Protein AF-A0A7S2DB81-F1 (afdb_monomer)

Structure (mmCIF, N/CA/C/O backbone):
data_AF-A0A7S2DB81-F1
#
_entry.id   AF-A0A7S2DB81-F1
#
loop_
_atom_site.group_PDB
_atom_site.id
_atom_site.type_symbol
_atom_site.label_atom_id
_atom_site.label_alt_id
_atom_site.label_comp_id
_atom_site.label_asym_id
_atom_site.label_entity_id
_atom_site.label_seq_id
_atom_site.pdbx_PDB_ins_code
_atom_site.Cartn_x
_atom_site.Cartn_y
_atom_site.Cartn_z
_atom_site.occupancy
_atom_site.B_iso_or_equiv
_atom_site.auth_seq_id
_atom_site.auth_comp_id
_atom_site.auth_asym_id
_atom_site.auth_atom_id
_atom_site.pdbx_PDB_model_num
ATOM 1 N N . SER A 1 1 ? -13.511 17.796 -26.532 1.00 45.31 1 SER A N 1
ATOM 2 C CA . SER A 1 1 ? -14.414 17.644 -25.374 1.00 45.31 1 SER A CA 1
ATOM 3 C C . SER A 1 1 ? -13.635 17.995 -24.119 1.00 45.31 1 SER A C 1
ATOM 5 O O . SER A 1 1 ? -12.435 17.740 -24.093 1.00 45.31 1 SER A O 1
ATOM 7 N N . ALA A 1 2 ? -14.292 18.543 -23.093 1.00 35.81 2 ALA A N 1
ATOM 8 C CA . ALA A 1 2 ? -13.668 18.902 -21.810 1.00 35.81 2 ALA A CA 1
ATOM 9 C C . ALA A 1 2 ? -12.899 17.734 -21.140 1.00 35.81 2 ALA A C 1
ATOM 11 O O . ALA A 1 2 ? -11.999 17.949 -20.337 1.00 35.81 2 ALA A O 1
ATOM 12 N N . ALA A 1 3 ? -13.179 16.487 -21.541 1.00 31.62 3 ALA A N 1
ATOM 13 C CA . ALA A 1 3 ? -12.437 15.297 -21.128 1.00 31.62 3 ALA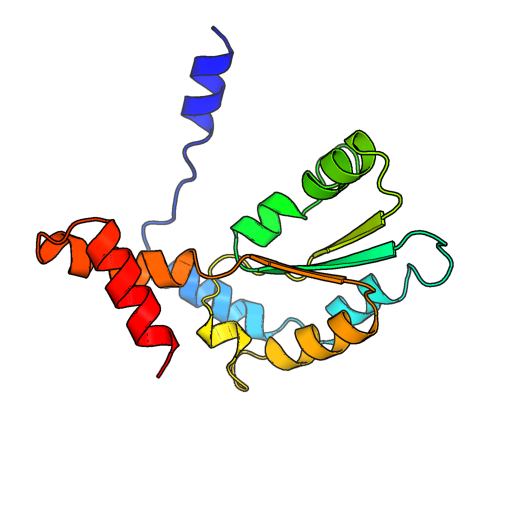 A CA 1
ATOM 14 C C . ALA A 1 3 ? -11.001 15.198 -21.697 1.00 31.62 3 ALA A C 1
ATOM 16 O O . ALA A 1 3 ? -10.164 14.542 -21.088 1.00 31.62 3 ALA A O 1
ATOM 17 N N . LYS A 1 4 ? -10.678 15.843 -22.832 1.00 34.97 4 LYS A N 1
ATOM 18 C CA . LYS A 1 4 ? -9.307 15.844 -23.391 1.00 34.97 4 LYS A CA 1
ATOM 19 C C . LYS A 1 4 ? -8.379 16.863 -22.713 1.00 34.97 4 LYS A C 1
ATOM 21 O O . LYS A 1 4 ? -7.181 16.616 -22.651 1.00 34.97 4 LYS A O 1
ATOM 26 N N . GLU A 1 5 ? -8.910 17.954 -22.158 1.00 34.19 5 GLU A N 1
ATOM 27 C CA . GLU A 1 5 ? -8.111 18.952 -21.421 1.00 34.19 5 GLU A CA 1
ATOM 28 C C . GLU A 1 5 ? -7.803 18.523 -19.978 1.00 34.19 5 GLU A C 1
ATOM 30 O O . GLU A 1 5 ? -6.708 18.784 -19.486 1.00 34.19 5 GLU A O 1
ATOM 35 N N . LEU A 1 6 ? -8.702 17.772 -19.331 1.00 32.97 6 LEU A N 1
ATOM 36 C CA . LEU A 1 6 ? -8.473 17.200 -17.993 1.00 32.97 6 LEU A CA 1
ATOM 37 C C . LEU A 1 6 ? -7.383 16.113 -17.966 1.00 32.97 6 LEU A C 1
ATOM 39 O O . LEU A 1 6 ? -6.713 15.937 -16.953 1.00 32.97 6 LEU A O 1
ATOM 43 N N . ILE A 1 7 ? -7.159 15.413 -19.083 1.00 36.34 7 ILE A N 1
ATOM 44 C CA . ILE A 1 7 ? -6.070 14.428 -19.212 1.00 36.34 7 ILE A CA 1
ATOM 45 C C . ILE A 1 7 ? -4.726 15.129 -19.484 1.00 36.34 7 ILE A C 1
ATOM 47 O O . ILE A 1 7 ? -3.677 14.638 -19.073 1.00 36.34 7 ILE A O 1
ATOM 51 N N . ALA A 1 8 ? -4.736 16.311 -20.112 1.00 32.72 8 ALA A N 1
ATOM 52 C CA . ALA A 1 8 ? -3.523 17.087 -20.374 1.00 32.72 8 ALA A CA 1
ATOM 53 C C . ALA A 1 8 ? -2.993 17.824 -19.126 1.00 32.72 8 ALA A C 1
ATOM 55 O O . ALA A 1 8 ? -1.781 18.001 -18.994 1.00 32.72 8 ALA A O 1
ATOM 56 N N . SER A 1 9 ? -3.869 18.210 -18.190 1.00 33.94 9 SER A N 1
ATOM 57 C CA . SER A 1 9 ? -3.488 18.869 -16.929 1.00 33.94 9 SER A CA 1
ATOM 58 C C . SER A 1 9 ? -3.108 17.896 -15.806 1.00 33.94 9 SER A C 1
ATOM 60 O O . SER A 1 9 ? -2.417 18.291 -14.870 1.00 33.94 9 SER A O 1
ATOM 62 N N . ALA A 1 10 ? -3.458 16.612 -15.935 1.00 31.73 10 ALA A N 1
ATOM 63 C CA . ALA A 1 10 ? -3.025 15.528 -15.052 1.00 31.73 10 ALA A CA 1
ATOM 64 C C . ALA A 1 10 ? -1.703 14.873 -15.500 1.00 31.73 10 ALA A C 1
ATOM 66 O O . ALA A 1 10 ? -1.453 13.701 -15.211 1.00 31.73 10 ALA A O 1
ATOM 67 N N . ARG A 1 11 ? -0.816 15.621 -16.179 1.00 34.66 11 ARG A N 1
ATOM 68 C CA . ARG A 1 11 ? 0.608 15.263 -16.205 1.00 34.66 11 ARG A CA 1
ATOM 69 C C . ARG A 1 11 ? 1.120 15.384 -14.774 1.00 34.66 11 ARG A C 1
ATOM 71 O O . ARG A 1 11 ? 1.569 16.452 -14.361 1.00 34.66 11 ARG A O 1
ATOM 78 N N . LEU A 1 12 ? 1.025 14.285 -14.025 1.00 32.62 12 LEU A N 1
ATOM 79 C CA . LEU A 1 12 ? 1.871 14.017 -12.871 1.00 32.62 12 LEU A CA 1
ATOM 80 C C . LEU A 1 12 ? 3.288 14.400 -13.293 1.00 32.62 12 LEU A C 1
ATOM 82 O O . LEU A 1 12 ? 3.914 13.710 -14.097 1.00 32.62 12 LEU A O 1
ATOM 86 N N . ARG A 1 13 ? 3.765 15.555 -12.819 1.00 34.28 13 ARG A N 1
ATOM 87 C CA . ARG A 1 13 ? 5.184 15.879 -12.867 1.00 34.28 13 ARG A CA 1
ATOM 88 C C . ARG A 1 13 ? 5.826 14.893 -11.911 1.00 34.28 13 ARG A C 1
ATOM 90 O O . ARG A 1 13 ? 5.914 15.171 -10.721 1.00 34.28 13 ARG A O 1
ATOM 97 N N . ILE A 1 14 ? 6.170 13.716 -12.421 1.00 37.94 14 ILE A N 1
ATOM 98 C CA . ILE A 1 14 ? 7.100 12.822 -11.751 1.00 37.94 14 ILE A CA 1
ATOM 99 C C . ILE A 1 14 ? 8.377 13.660 -11.621 1.00 37.94 14 ILE A C 1
ATOM 101 O O . ILE A 1 14 ? 8.910 14.080 -12.652 1.00 37.94 14 ILE A O 1
ATOM 105 N N . PRO A 1 15 ? 8.801 14.033 -10.401 1.00 38.34 15 PRO A N 1
ATOM 106 C CA . PRO A 1 15 ? 10.043 14.759 -10.215 1.00 38.34 15 PRO A CA 1
ATOM 107 C C . PRO A 1 15 ? 11.160 13.943 -10.859 1.00 38.34 15 PRO A C 1
ATOM 109 O O . PRO A 1 15 ? 11.370 12.786 -10.512 1.00 38.34 15 PRO A O 1
ATOM 112 N N . THR A 1 16 ? 11.859 14.535 -11.822 1.00 41.72 16 THR A N 1
ATOM 113 C CA . THR A 1 16 ? 12.976 13.898 -12.538 1.00 41.72 16 THR A CA 1
ATOM 114 C C . THR A 1 16 ? 14.254 13.847 -11.702 1.00 41.72 16 THR A C 1
ATOM 116 O O . THR A 1 16 ? 15.295 13.447 -12.207 1.00 41.72 16 THR A O 1
ATOM 119 N N . ASP A 1 17 ? 14.188 14.294 -10.447 1.00 39.19 17 ASP A N 1
ATOM 120 C CA . ASP A 1 17 ? 15.302 14.328 -9.513 1.00 39.19 17 ASP A CA 1
ATOM 121 C C . ASP A 1 17 ? 15.095 13.272 -8.409 1.00 39.19 17 ASP A C 1
ATOM 123 O O . ASP A 1 17 ? 14.278 13.481 -7.502 1.00 39.19 17 ASP A O 1
ATOM 127 N N . PRO A 1 18 ? 15.828 12.142 -8.451 1.00 41.38 18 PRO A N 1
ATOM 128 C CA . PRO A 1 18 ? 15.807 11.115 -7.408 1.00 41.38 18 PRO A CA 1
ATOM 129 C C . PRO A 1 18 ? 16.130 11.668 -6.009 1.00 41.38 18 PRO A C 1
ATOM 131 O O . PRO A 1 18 ? 15.637 11.159 -5.001 1.00 41.38 18 PRO A O 1
ATOM 134 N N . SER A 1 19 ? 16.890 12.763 -5.933 1.00 34.25 19 SER A N 1
ATOM 135 C CA . SER A 1 19 ? 17.276 13.431 -4.683 1.00 34.25 19 SER A CA 1
ATOM 136 C C . SER A 1 19 ? 16.071 14.033 -3.951 1.00 34.25 19 SER A C 1
ATOM 138 O O . SER A 1 19 ? 16.051 14.091 -2.721 1.00 34.25 19 SER A O 1
ATOM 140 N N . ALA A 1 20 ? 15.024 14.430 -4.683 1.00 38.69 20 ALA A N 1
ATOM 141 C CA . ALA A 1 20 ? 13.781 14.937 -4.102 1.00 38.69 20 ALA A CA 1
ATOM 142 C C . ALA A 1 20 ? 12.977 13.830 -3.393 1.00 38.69 20 ALA A C 1
ATOM 144 O O . ALA A 1 20 ? 12.336 14.092 -2.373 1.00 38.69 20 ALA A O 1
ATOM 145 N N . TYR A 1 21 ? 13.057 12.585 -3.880 1.00 38.47 21 TYR A N 1
ATOM 146 C CA . TYR A 1 21 ? 12.448 11.421 -3.229 1.00 38.47 21 TYR A CA 1
ATOM 147 C C . TYR A 1 21 ? 13.207 11.021 -1.960 1.00 38.47 21 TYR A C 1
ATOM 149 O O . TYR A 1 21 ? 12.581 10.772 -0.930 1.00 38.47 21 TYR A O 1
ATOM 157 N N . ILE A 1 22 ? 14.543 11.047 -2.003 1.00 36.56 22 ILE A N 1
ATOM 158 C CA . ILE A 1 22 ? 15.407 10.731 -0.855 1.00 36.56 22 ILE A CA 1
ATOM 159 C C . ILE A 1 22 ? 15.236 11.768 0.263 1.00 36.56 22 ILE A C 1
ATOM 161 O O . ILE A 1 22 ? 15.063 11.398 1.421 1.00 36.56 22 ILE A O 1
ATOM 165 N N . ASN A 1 23 ? 15.182 13.063 -0.061 1.00 37.03 23 ASN A N 1
ATOM 166 C CA . ASN A 1 23 ? 14.962 14.112 0.940 1.00 37.03 23 ASN A CA 1
ATOM 167 C C . ASN A 1 23 ? 13.548 14.068 1.546 1.00 37.03 23 ASN A C 1
ATOM 169 O O . ASN A 1 23 ? 13.382 14.316 2.742 1.00 37.03 23 ASN A O 1
ATOM 173 N N . ALA A 1 24 ? 12.533 13.683 0.762 1.00 42.59 24 ALA A N 1
ATOM 174 C CA . ALA A 1 24 ? 11.192 13.441 1.286 1.00 42.59 24 ALA A CA 1
ATOM 175 C C . ALA A 1 24 ? 11.144 12.193 2.186 1.00 42.59 24 ALA A C 1
ATOM 177 O O . ALA A 1 24 ? 10.464 12.221 3.205 1.00 42.59 24 ALA A O 1
ATOM 178 N N . ALA A 1 25 ? 11.874 11.124 1.857 1.00 37.12 25 ALA A N 1
ATOM 179 C CA . ALA A 1 25 ? 12.000 9.931 2.697 1.00 37.12 25 ALA A CA 1
ATOM 180 C C . ALA A 1 25 ? 12.769 10.211 4.005 1.00 37.12 25 ALA A C 1
ATOM 182 O O . ALA A 1 25 ? 12.351 9.769 5.073 1.00 37.12 25 ALA A O 1
ATOM 183 N N . LEU A 1 26 ? 13.827 11.027 3.956 1.00 34.72 26 LEU A N 1
ATOM 184 C CA . LEU A 1 26 ? 14.618 11.411 5.131 1.00 34.72 26 LEU A CA 1
ATOM 185 C C . LEU A 1 26 ? 13.842 12.324 6.094 1.00 34.72 26 LEU A C 1
ATOM 187 O O . LEU A 1 26 ? 13.917 12.113 7.305 1.00 34.72 26 LEU A O 1
ATOM 191 N N . GLN A 1 27 ? 13.015 13.254 5.593 1.00 43.38 27 GLN A N 1
ATOM 192 C CA . GLN A 1 27 ? 12.086 14.014 6.447 1.00 43.38 27 GLN A CA 1
ATOM 193 C C . GLN A 1 27 ? 10.971 13.139 7.061 1.00 43.38 27 GLN A C 1
ATOM 195 O O . GLN A 1 27 ? 10.417 13.501 8.100 1.00 43.38 27 GLN A O 1
ATOM 200 N N . ARG A 1 28 ? 10.657 11.974 6.470 1.00 46.66 28 ARG A N 1
ATOM 201 C CA . ARG A 1 28 ? 9.585 11.051 6.905 1.00 46.66 28 ARG A CA 1
ATOM 202 C C . ARG A 1 28 ? 9.990 10.053 7.995 1.00 46.66 28 ARG A C 1
ATOM 204 O O . ARG A 1 28 ? 9.106 9.459 8.600 1.00 46.66 28 ARG A O 1
ATOM 211 N N . SER A 1 29 ? 11.277 9.944 8.332 1.00 40.09 29 SER A N 1
ATOM 212 C CA . SER A 1 29 ? 11.752 9.186 9.510 1.00 40.09 29 SER A CA 1
ATOM 213 C C . SER A 1 29 ? 11.279 9.766 10.861 1.00 40.09 29 SER A C 1
ATOM 215 O O . SER A 1 29 ? 11.540 9.192 11.916 1.00 40.09 29 SER A O 1
ATOM 217 N N . SER A 1 30 ? 10.557 10.894 10.833 1.00 44.53 30 SER A N 1
ATOM 218 C CA . SER A 1 30 ? 10.016 11.610 11.994 1.00 44.53 30 SER A CA 1
ATOM 219 C C . SER A 1 30 ? 8.539 11.320 12.313 1.00 44.53 30 SER A C 1
ATOM 221 O O . SER A 1 30 ? 8.023 11.846 13.299 1.00 44.53 30 SER A O 1
ATOM 223 N N . TRP A 1 31 ? 7.845 10.485 11.529 1.00 48.88 31 TRP A N 1
ATOM 224 C CA . TRP A 1 31 ? 6.441 10.146 11.792 1.00 48.88 31 TRP A CA 1
ATOM 225 C C . TRP A 1 31 ? 6.383 9.155 12.951 1.00 48.88 31 TRP A C 1
ATOM 227 O O . TRP A 1 31 ? 6.642 7.961 12.799 1.00 48.88 31 TRP A O 1
ATOM 237 N N . SER A 1 32 ? 6.102 9.664 14.148 1.00 50.69 32 SER A N 1
ATOM 238 C CA . SER A 1 32 ? 6.021 8.821 15.336 1.00 50.69 32 SER A CA 1
ATOM 239 C C . SER A 1 32 ? 4.855 7.834 15.209 1.00 50.69 32 SER A C 1
ATOM 241 O O . SER A 1 32 ? 3.774 8.180 14.728 1.00 50.69 32 SER A O 1
ATOM 243 N N . SER A 1 33 ? 5.029 6.613 15.720 1.00 52.22 33 SER A N 1
ATOM 244 C CA . SER A 1 33 ? 3.989 5.573 15.795 1.00 52.22 33 SER A CA 1
ATOM 245 C C . SER A 1 33 ? 2.660 6.059 16.405 1.00 52.22 33 SER A C 1
ATOM 247 O O . SER A 1 33 ? 1.626 5.418 16.223 1.00 52.22 33 SER A O 1
ATOM 249 N N . ALA A 1 34 ? 2.677 7.188 17.120 1.00 44.97 34 ALA A N 1
ATOM 250 C CA . ALA A 1 34 ? 1.515 7.816 17.728 1.00 44.97 34 ALA A CA 1
ATOM 251 C C . ALA A 1 34 ? 0.506 8.369 16.702 1.00 44.97 34 ALA A C 1
ATOM 253 O O . ALA A 1 34 ? -0.695 8.209 16.910 1.00 44.97 34 ALA A O 1
ATOM 254 N N . GLU A 1 35 ? 0.941 8.949 15.577 1.00 53.62 35 GLU A N 1
ATOM 255 C CA . GLU A 1 35 ? 0.011 9.516 14.579 1.00 53.62 35 GLU A CA 1
ATOM 256 C C . GLU A 1 35 ? -0.814 8.424 13.878 1.00 53.62 35 GLU A C 1
ATOM 258 O O . GLU A 1 35 ? -2.011 8.587 13.631 1.00 53.62 35 GLU A O 1
ATOM 263 N N . ILE A 1 36 ? -0.205 7.258 13.649 1.00 51.66 36 ILE A N 1
ATOM 264 C CA . ILE A 1 36 ? -0.862 6.086 13.052 1.00 51.66 36 ILE A CA 1
ATOM 265 C C . ILE A 1 36 ? -1.903 5.486 14.022 1.00 51.66 36 ILE A C 1
ATOM 267 O O . ILE A 1 36 ? -2.988 5.071 13.607 1.00 51.66 36 ILE A O 1
ATOM 271 N N . LEU A 1 37 ? -1.609 5.482 15.327 1.00 51.31 37 LEU A N 1
ATOM 272 C CA . LEU A 1 37 ? -2.476 4.938 16.383 1.00 51.31 37 LEU A CA 1
ATOM 273 C C . LEU A 1 37 ? -3.714 5.804 16.676 1.00 51.31 37 LEU A C 1
ATOM 275 O O . LEU A 1 37 ? -4.796 5.259 16.922 1.00 51.31 37 LEU A O 1
ATOM 279 N N . VAL A 1 38 ? -3.586 7.134 16.622 1.00 51.91 38 VAL A N 1
ATOM 280 C CA . VAL A 1 38 ? -4.700 8.072 16.874 1.00 51.91 38 VAL A CA 1
ATOM 281 C C . VAL A 1 38 ? -5.790 7.948 15.805 1.00 51.91 38 VAL A C 1
ATOM 283 O O . VAL A 1 38 ? -6.983 7.986 16.117 1.00 51.91 38 VAL A O 1
ATOM 286 N N . ASN A 1 39 ? -5.407 7.704 14.549 1.00 51.00 39 ASN A N 1
ATOM 287 C CA . ASN A 1 39 ? -6.376 7.536 13.467 1.00 51.00 39 ASN A CA 1
ATOM 288 C C . ASN A 1 39 ? -7.106 6.176 13.535 1.00 51.00 39 ASN A C 1
ATOM 290 O O . ASN A 1 39 ? -8.280 6.068 13.182 1.00 51.00 39 ASN A O 1
ATOM 294 N N . ALA A 1 40 ? -6.442 5.135 14.049 1.00 49.16 40 ALA A N 1
ATOM 295 C CA . ALA A 1 40 ? -6.999 3.784 14.133 1.00 49.16 40 ALA A CA 1
ATOM 296 C C . ALA A 1 40 ? -7.951 3.563 15.331 1.00 49.16 40 ALA A C 1
ATOM 298 O O . ALA A 1 40 ? -8.875 2.749 15.258 1.00 49.16 40 ALA A O 1
ATOM 299 N N . THR A 1 41 ? -7.763 4.295 16.434 1.00 49.16 41 THR A N 1
ATOM 300 C CA . THR A 1 41 ? -8.550 4.130 17.676 1.00 49.16 41 THR A CA 1
ATOM 301 C C . THR A 1 41 ? -9.918 4.821 17.654 1.00 49.16 41 THR A C 1
ATOM 303 O O . THR A 1 41 ? -10.833 4.380 18.346 1.00 49.16 41 THR A O 1
ATOM 306 N N . SER A 1 42 ? -10.136 5.821 16.797 1.00 49.72 42 SER A N 1
ATOM 307 C CA . SER A 1 42 ? -11.403 6.576 16.742 1.00 49.72 42 SER A CA 1
ATOM 308 C C . SER A 1 42 ? -12.595 5.822 16.109 1.00 49.72 42 SER A C 1
ATOM 310 O O . SER A 1 42 ? -13.681 6.384 15.990 1.00 49.72 42 SER A O 1
ATOM 312 N N . GLN A 1 43 ? -12.451 4.547 15.714 1.00 50.41 43 GLN A N 1
ATOM 313 C CA . GLN A 1 43 ? -13.509 3.771 15.034 1.00 50.41 43 GLN A CA 1
ATOM 314 C C . GLN A 1 43 ? -14.042 2.550 15.815 1.00 50.41 43 GLN A C 1
ATOM 316 O O . GLN A 1 43 ? -14.573 1.612 15.219 1.00 50.41 43 GLN A O 1
ATOM 321 N N . VAL A 1 44 ? -13.896 2.479 17.139 1.00 50.03 44 VAL A N 1
ATOM 322 C CA . VAL A 1 44 ? -14.197 1.245 17.909 1.00 50.03 44 VAL A CA 1
ATOM 323 C C . VAL A 1 44 ? -15.704 0.919 18.069 1.00 50.03 44 VAL A C 1
ATOM 325 O O . VAL A 1 44 ? -16.025 -0.216 18.387 1.00 50.03 44 VAL A O 1
ATOM 328 N N . ASN A 1 45 ? -16.642 1.811 17.719 1.00 50.50 45 ASN A N 1
ATOM 329 C CA . ASN A 1 45 ? -18.097 1.584 17.900 1.00 50.50 45 ASN A CA 1
ATOM 330 C C . ASN A 1 45 ? -18.922 1.385 16.610 1.00 50.50 45 ASN A C 1
ATOM 332 O O . ASN A 1 45 ? -20.129 1.618 16.583 1.00 50.50 45 ASN A O 1
ATOM 336 N N . SER A 1 46 ? -18.293 0.958 15.518 1.00 58.72 46 SER A N 1
ATOM 337 C CA . SER A 1 46 ? -18.973 0.719 14.240 1.00 58.72 46 SER A CA 1
ATOM 338 C C . SER A 1 46 ? -19.206 -0.779 14.011 1.00 58.72 46 SER A C 1
ATOM 340 O O . SER A 1 46 ? -18.258 -1.553 14.065 1.00 58.72 46 SER A O 1
ATOM 342 N N . THR A 1 47 ? -20.435 -1.189 13.667 1.00 71.88 47 THR A N 1
ATOM 343 C CA . THR A 1 47 ? -20.743 -2.556 13.183 1.00 71.88 47 THR A CA 1
ATOM 344 C C . THR A 1 47 ? -20.147 -2.856 11.803 1.00 71.88 47 THR A C 1
ATOM 346 O O . THR A 1 47 ? -20.202 -3.992 11.333 1.00 71.88 47 THR A O 1
ATOM 349 N N . LYS A 1 48 ? -19.594 -1.843 11.126 1.00 82.44 48 LYS A N 1
ATOM 350 C CA . LYS A 1 48 ? -18.959 -1.994 9.816 1.00 82.44 48 LYS A CA 1
ATOM 351 C C . LYS A 1 48 ? -17.613 -2.690 9.948 1.00 82.44 48 LYS A C 1
ATOM 353 O O . LYS A 1 48 ? -16.835 -2.373 10.847 1.00 82.44 48 LYS A O 1
ATOM 358 N N . LYS A 1 49 ? -17.331 -3.568 8.988 1.00 91.38 49 LYS A N 1
ATOM 359 C CA . LYS A 1 49 ? -16.027 -4.215 8.840 1.00 91.38 49 LYS A CA 1
ATOM 360 C C . LYS A 1 49 ? -14.942 -3.189 8.532 1.00 91.38 49 LYS A C 1
ATOM 362 O O . LYS A 1 49 ? -15.173 -2.271 7.750 1.00 91.38 49 LYS A O 1
ATOM 367 N N . LYS A 1 50 ? -13.766 -3.352 9.125 1.00 89.31 50 LYS A N 1
ATOM 368 C CA . LYS A 1 50 ? -12.619 -2.459 8.938 1.00 89.31 50 LYS A CA 1
ATOM 369 C C . LYS A 1 50 ? -11.613 -3.088 7.992 1.00 89.31 50 LYS A C 1
ATOM 371 O O . LYS A 1 50 ? -11.169 -4.211 8.217 1.00 89.31 50 LYS A O 1
ATOM 376 N N . ILE A 1 51 ? -11.229 -2.352 6.960 1.00 92.19 51 ILE A N 1
ATOM 377 C CA . ILE A 1 51 ? -10.217 -2.776 5.997 1.00 92.19 51 ILE A CA 1
ATOM 378 C C . ILE A 1 51 ? -8.995 -1.877 6.156 1.00 92.19 51 ILE A C 1
ATOM 380 O O . ILE A 1 51 ? -9.084 -0.665 5.978 1.00 92.19 51 ILE A O 1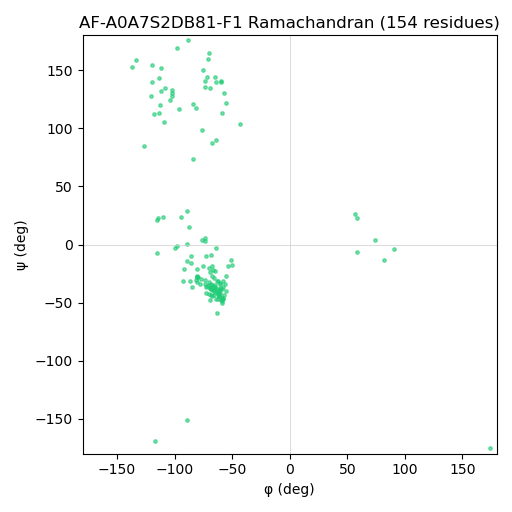
ATOM 384 N N . LEU A 1 52 ? -7.848 -2.463 6.475 1.00 92.00 52 LEU A N 1
ATOM 385 C CA . LEU A 1 52 ? -6.570 -1.768 6.421 1.00 92.00 52 LEU A CA 1
ATOM 386 C C . LEU A 1 52 ? -6.028 -1.828 4.994 1.00 92.00 52 LEU A C 1
ATOM 388 O O . LEU A 1 52 ? -5.788 -2.912 4.476 1.00 92.00 52 LEU A O 1
ATOM 392 N N . VAL A 1 53 ? -5.794 -0.677 4.378 1.00 92.50 53 VAL A N 1
ATOM 393 C CA . VAL A 1 53 ? -5.100 -0.565 3.097 1.00 92.50 53 VAL A CA 1
ATOM 394 C C . VAL A 1 53 ? -3.632 -0.259 3.363 1.00 92.50 53 VAL A C 1
ATOM 396 O O . VAL A 1 53 ? -3.288 0.781 3.926 1.00 92.50 53 VAL A O 1
ATOM 399 N N . VAL A 1 54 ? -2.772 -1.184 2.954 1.00 92.81 54 VAL A N 1
ATOM 400 C CA . VAL A 1 54 ? -1.312 -1.094 3.033 1.00 92.81 54 VAL A CA 1
ATOM 401 C C . VAL A 1 54 ? -0.802 -0.896 1.620 1.00 92.81 54 VAL A C 1
ATOM 403 O O . VAL A 1 54 ? -1.267 -1.590 0.717 1.00 92.81 54 VAL A O 1
ATOM 406 N N . GLY A 1 55 ? 0.124 0.028 1.388 1.00 93.44 55 GLY A N 1
ATOM 407 C CA . GLY A 1 55 ? 0.617 0.164 0.029 1.00 93.44 55 GLY A CA 1
ATOM 408 C C . GLY A 1 55 ? 1.566 1.305 -0.259 1.00 93.44 55 GLY A C 1
ATOM 409 O O . GLY A 1 55 ? 1.953 2.062 0.625 1.00 93.44 55 GLY A O 1
ATOM 410 N N . ASP A 1 56 ? 1.889 1.436 -1.537 1.00 91.62 56 ASP A N 1
ATOM 411 C CA . ASP A 1 56 ? 2.663 2.540 -2.084 1.00 91.62 56 ASP A CA 1
ATOM 412 C C . ASP A 1 56 ? 1.757 3.716 -2.519 1.00 91.62 56 ASP A C 1
ATOM 414 O O . ASP A 1 56 ? 0.674 3.943 -1.969 1.00 91.62 56 ASP A O 1
ATOM 418 N N . SER A 1 57 ? 2.176 4.492 -3.523 1.00 88.75 57 SER A N 1
ATOM 419 C CA . SER A 1 57 ? 1.393 5.605 -4.069 1.00 88.75 57 SER A CA 1
ATOM 420 C C . SER A 1 57 ? 0.018 5.169 -4.592 1.00 88.75 57 SER A C 1
ATOM 422 O O . SER A 1 57 ? -0.943 5.932 -4.472 1.00 88.75 57 SER A O 1
ATOM 424 N N . TRP A 1 58 ? -0.127 3.943 -5.101 1.00 87.31 58 TRP A N 1
ATOM 425 C CA . TRP A 1 58 ? -1.415 3.401 -5.535 1.00 87.31 58 TRP A CA 1
ATOM 426 C C . TRP A 1 58 ? -2.344 3.110 -4.359 1.00 87.31 58 TRP A C 1
ATOM 428 O O . TRP A 1 58 ? -3.556 3.330 -4.462 1.00 87.31 58 TRP A O 1
ATOM 438 N N . GLY A 1 59 ? -1.792 2.684 -3.221 1.00 87.44 59 GLY A N 1
ATOM 439 C CA . GLY A 1 59 ? -2.537 2.552 -1.971 1.00 87.44 59 GLY A CA 1
ATOM 440 C C . GLY A 1 59 ? -3.075 3.898 -1.487 1.00 87.44 59 GLY A C 1
ATOM 441 O O . GLY A 1 59 ? -4.243 3.999 -1.100 1.00 87.44 59 GLY A O 1
ATOM 442 N N . THR A 1 60 ? -2.269 4.959 -1.600 1.00 82.44 60 THR A N 1
ATOM 443 C CA . THR A 1 60 ? -2.709 6.322 -1.281 1.00 82.44 60 THR A CA 1
ATOM 444 C C . THR A 1 60 ? -3.845 6.755 -2.203 1.00 82.44 60 THR A C 1
ATOM 446 O O . THR A 1 60 ? -4.867 7.213 -1.716 1.00 82.44 60 THR A O 1
ATOM 449 N N . VAL A 1 61 ? -3.744 6.552 -3.519 1.00 81.56 61 VAL A N 1
ATOM 450 C CA . VAL A 1 61 ? -4.819 6.930 -4.461 1.00 81.56 61 VAL A CA 1
ATOM 451 C C . VAL A 1 61 ? -6.105 6.129 -4.229 1.00 81.56 61 VAL A C 1
ATOM 453 O O . VAL A 1 61 ? -7.208 6.667 -4.325 1.00 81.56 61 VAL A O 1
ATOM 456 N N . THR A 1 62 ? -5.973 4.842 -3.912 1.00 82.00 62 THR A N 1
ATOM 457 C CA . THR A 1 62 ? -7.115 3.938 -3.730 1.00 82.00 62 THR A CA 1
ATOM 458 C C . THR A 1 62 ? -7.896 4.270 -2.459 1.00 82.00 62 THR A C 1
ATOM 460 O O . THR A 1 62 ? -9.131 4.289 -2.478 1.00 82.00 62 THR A O 1
ATOM 463 N N . ALA A 1 63 ? -7.184 4.560 -1.368 1.00 80.25 63 ALA A N 1
ATOM 464 C CA . ALA A 1 63 ? -7.759 4.649 -0.030 1.00 80.25 63 ALA A CA 1
ATOM 465 C C . ALA A 1 63 ? -7.715 6.047 0.609 1.00 80.25 63 ALA A C 1
ATOM 467 O O . ALA A 1 63 ? -8.339 6.240 1.651 1.00 80.25 63 ALA A O 1
ATOM 468 N N . ALA A 1 64 ? -7.057 7.041 0.005 1.00 69.00 64 ALA A N 1
ATOM 469 C CA . ALA A 1 64 ? -7.203 8.427 0.444 1.00 69.00 64 ALA A CA 1
ATOM 470 C C . ALA A 1 64 ? -8.610 8.939 0.103 1.00 69.00 64 ALA A C 1
ATOM 472 O O . ALA A 1 64 ? -9.141 8.719 -0.992 1.00 69.00 64 ALA A O 1
ATOM 473 N N . GLY A 1 65 ? -9.232 9.613 1.070 1.00 56.38 65 GLY A N 1
ATOM 474 C CA . GLY A 1 65 ? -10.526 10.263 0.892 1.00 56.38 65 GLY A CA 1
ATOM 475 C C . GLY A 1 65 ? -10.478 11.321 -0.212 1.00 56.38 65 GLY A C 1
ATOM 476 O O . GLY A 1 65 ? -9.507 12.066 -0.322 1.00 56.38 65 GLY A O 1
ATOM 477 N N . SER A 1 66 ? -11.531 11.415 -1.029 1.00 46.75 66 SER A N 1
ATOM 478 C CA . SER A 1 66 ? -11.744 12.593 -1.884 1.00 46.75 66 SER A CA 1
ATOM 479 C C . SER A 1 66 ? -12.537 13.674 -1.142 1.00 46.75 66 SER A C 1
ATOM 481 O O . SER A 1 66 ? -13.041 13.437 -0.047 1.00 46.75 66 SER A O 1
ATOM 483 N N . ALA A 1 67 ? -12.742 14.837 -1.776 1.00 42.81 67 ALA A N 1
ATOM 484 C CA . ALA A 1 67 ? -13.540 15.964 -1.261 1.00 42.81 67 ALA A CA 1
ATOM 485 C C . ALA A 1 67 ? -14.966 15.603 -0.768 1.00 42.81 67 ALA A C 1
ATOM 487 O O . ALA A 1 67 ? -15.611 16.389 -0.087 1.00 42.81 67 ALA A O 1
ATOM 488 N N . THR A 1 68 ? -15.455 14.402 -1.084 1.00 47.47 68 THR A N 1
ATOM 489 C CA . THR A 1 68 ? -16.738 13.823 -0.656 1.00 47.47 68 THR A CA 1
ATOM 490 C C . THR A 1 68 ? -16.628 12.937 0.595 1.00 47.47 68 THR A C 1
ATOM 492 O O . THR A 1 68 ? -17.425 12.013 0.729 1.00 47.47 68 THR A O 1
ATOM 495 N N . SER A 1 69 ? -15.598 13.136 1.427 1.00 63.47 69 SER A N 1
ATOM 496 C CA . SER A 1 69 ? -15.282 12.416 2.682 1.00 63.47 69 SER A CA 1
ATOM 497 C C . SER A 1 69 ? -15.077 10.892 2.619 1.00 63.47 69 SER A C 1
ATOM 499 O O . SER A 1 69 ? -14.651 10.310 3.610 1.00 63.47 69 SER A O 1
ATOM 501 N N . LEU A 1 70 ? -15.313 10.249 1.470 1.00 68.94 70 LEU A N 1
ATOM 502 C CA . LEU A 1 70 ? -15.080 8.818 1.229 1.00 68.94 70 LEU A CA 1
ATOM 503 C C . LEU A 1 70 ? -13.958 8.598 0.212 1.00 68.94 70 LEU A C 1
ATOM 505 O O . LEU A 1 70 ? -13.866 9.330 -0.782 1.00 68.94 70 LEU A O 1
ATOM 509 N N . SER A 1 71 ? -13.151 7.557 0.412 1.00 81.88 71 SER A N 1
ATOM 510 C CA . SER A 1 71 ? -12.129 7.139 -0.558 1.00 81.88 71 SER A CA 1
ATOM 511 C C . SER A 1 71 ? -12.741 6.526 -1.825 1.00 81.88 71 SER A C 1
ATOM 513 O O . SER A 1 71 ? -13.930 6.188 -1.867 1.00 81.88 71 SER A O 1
ATOM 515 N N . PHE A 1 72 ? -11.952 6.389 -2.901 1.00 84.31 72 PHE A N 1
ATOM 516 C CA . PHE A 1 72 ? -12.402 5.665 -4.101 1.00 84.31 72 PHE A CA 1
ATOM 517 C C . PHE A 1 72 ? -12.815 4.232 -3.757 1.00 84.31 72 PHE A C 1
ATOM 519 O O . P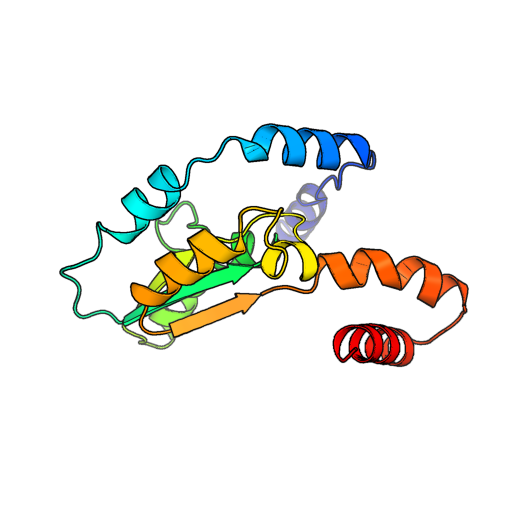HE A 1 72 ? -13.869 3.765 -4.198 1.00 84.31 72 PHE A O 1
ATOM 526 N N . PHE A 1 73 ? -12.017 3.573 -2.922 1.00 87.81 73 PHE A N 1
ATOM 527 C CA . PHE A 1 73 ? -12.282 2.231 -2.439 1.00 87.81 73 PHE A CA 1
ATOM 528 C C . PHE A 1 73 ? -13.606 2.142 -1.670 1.00 87.81 73 PHE A C 1
ATOM 530 O O . PHE A 1 73 ? -14.456 1.314 -1.996 1.00 87.81 73 PHE A O 1
ATOM 537 N N . GLU A 1 74 ? -13.864 3.061 -0.740 1.00 87.19 74 GLU A N 1
ATOM 538 C CA . GLU A 1 74 ? -15.121 3.093 0.020 1.00 87.19 74 GLU A CA 1
ATOM 539 C C . GLU A 1 74 ? -16.340 3.381 -0.856 1.00 87.19 74 GLU A C 1
ATOM 541 O O . GLU A 1 74 ? -17.410 2.810 -0.635 1.00 87.19 74 GLU A O 1
ATOM 546 N N . ARG A 1 75 ? -16.197 4.212 -1.898 1.00 87.38 75 ARG A N 1
ATOM 547 C CA . ARG A 1 75 ? -17.274 4.409 -2.882 1.00 87.38 75 ARG A CA 1
ATOM 548 C C . ARG A 1 75 ? -17.616 3.114 -3.608 1.00 87.38 75 ARG A C 1
ATOM 550 O O . ARG A 1 75 ? -18.796 2.849 -3.833 1.00 87.38 75 ARG A O 1
ATOM 557 N N . LYS A 1 76 ? -16.613 2.308 -3.966 1.00 90.50 76 LYS A N 1
ATOM 558 C CA . LYS A 1 76 ? -16.826 1.006 -4.611 1.00 90.50 76 LYS A CA 1
ATOM 559 C C . LYS A 1 76 ? -17.463 -0.000 -3.660 1.00 90.50 76 LYS A C 1
ATOM 561 O O . LYS A 1 76 ? -18.441 -0.633 -4.042 1.00 90.50 76 LYS A O 1
ATOM 566 N N . LEU A 1 77 ? -17.000 -0.073 -2.415 1.00 89.81 77 LEU A N 1
ATOM 567 C CA . LEU A 1 77 ? -17.621 -0.911 -1.385 1.00 89.81 77 LEU A CA 1
ATOM 568 C C . LEU A 1 77 ? -19.094 -0.537 -1.181 1.00 89.81 77 LEU A C 1
ATOM 570 O O . LEU A 1 77 ? -19.962 -1.403 -1.234 1.00 89.81 77 LEU A O 1
ATOM 574 N N . LYS A 1 78 ? -19.399 0.760 -1.061 1.00 89.38 78 LYS A N 1
ATOM 575 C CA . LYS A 1 78 ? -20.778 1.248 -0.944 1.00 89.38 78 LYS A CA 1
ATOM 576 C C . LYS A 1 78 ? -21.629 0.898 -2.167 1.00 89.38 78 LYS A C 1
ATOM 578 O O . LYS A 1 78 ? -22.774 0.487 -1.999 1.00 89.38 78 LYS A O 1
ATOM 583 N N . TYR A 1 79 ? -21.089 1.052 -3.378 1.00 91.38 79 TYR A N 1
ATOM 584 C CA . TYR A 1 79 ? -21.781 0.686 -4.620 1.00 91.38 79 TYR A CA 1
ATOM 585 C C . TYR A 1 79 ? -22.172 -0.799 -4.642 1.00 91.38 79 TYR A C 1
ATOM 587 O O . TYR A 1 79 ? -23.272 -1.136 -5.068 1.00 91.38 79 TYR A O 1
ATOM 595 N N . HIS A 1 80 ? -21.313 -1.670 -4.112 1.00 93.56 80 HIS A N 1
ATOM 596 C CA . HIS A 1 80 ? -21.570 -3.105 -3.980 1.00 93.56 80 HIS A CA 1
ATOM 597 C C . HIS A 1 80 ? -22.293 -3.497 -2.679 1.00 93.56 80 HIS A C 1
ATOM 599 O O . HIS A 1 80 ? -22.315 -4.672 -2.328 1.00 93.56 80 HIS A O 1
ATOM 605 N N . GLN A 1 81 ? -22.886 -2.537 -1.956 1.00 91.56 81 GLN A N 1
ATOM 606 C CA . GLN A 1 81 ? -23.594 -2.771 -0.687 1.00 91.56 81 GLN A CA 1
ATOM 607 C C . GLN A 1 81 ? -22.727 -3.453 0.391 1.00 91.56 81 GLN A C 1
ATOM 609 O O . GLN A 1 81 ? -23.230 -4.102 1.305 1.00 91.56 81 GLN A O 1
ATOM 614 N N . CYS A 1 82 ? -21.405 -3.281 0.325 1.00 90.12 82 CYS A N 1
ATOM 615 C CA . CYS A 1 82 ? -20.489 -3.746 1.355 1.00 90.12 82 CYS A CA 1
ATOM 616 C C . CYS A 1 82 ? -20.462 -2.740 2.514 1.00 90.12 82 CYS A C 1
ATOM 618 O O . CYS A 1 82 ? -20.050 -1.588 2.360 1.00 90.12 82 CYS A O 1
ATOM 620 N N . HIS A 1 83 ? -20.871 -3.183 3.702 1.00 89.06 83 HIS A N 1
ATOM 621 C CA . HIS A 1 83 ? -20.877 -2.369 4.918 1.00 89.06 83 HIS A CA 1
ATOM 622 C C . HIS A 1 83 ? -19.496 -2.375 5.592 1.00 89.06 83 HIS A C 1
ATOM 624 O O . HIS A 1 83 ? -19.296 -3.008 6.630 1.00 89.06 83 HIS A O 1
ATOM 630 N N . ALA A 1 84 ? -18.540 -1.666 4.993 1.00 90.06 84 ALA A N 1
ATOM 631 C CA . ALA A 1 84 ? -17.166 -1.570 5.480 1.00 90.06 84 ALA A CA 1
ATOM 632 C C . ALA A 1 84 ? -16.645 -0.121 5.496 1.00 90.06 84 ALA A C 1
ATOM 634 O O . ALA A 1 84 ? -17.180 0.749 4.806 1.00 90.06 84 ALA A O 1
ATOM 635 N N . THR A 1 85 ? -15.614 0.128 6.300 1.00 87.81 85 THR A N 1
ATOM 636 C CA . THR A 1 85 ? -14.785 1.344 6.289 1.00 87.81 85 THR A CA 1
ATOM 637 C C . THR A 1 85 ? -13.339 0.967 6.003 1.00 87.81 85 THR A C 1
ATOM 639 O O . THR A 1 85 ? -12.923 -0.163 6.273 1.00 87.81 85 THR A O 1
ATOM 642 N N . SER A 1 86 ? -12.567 1.900 5.449 1.00 87.75 86 SER A N 1
ATOM 643 C CA . SER A 1 86 ? -11.144 1.676 5.187 1.00 87.75 86 SER A CA 1
ATOM 644 C C . SER A 1 86 ? -10.253 2.665 5.928 1.00 87.75 86 SER A C 1
ATOM 646 O O . SER A 1 86 ? -10.552 3.855 5.970 1.00 87.75 86 SER A O 1
ATOM 648 N N . LEU A 1 87 ? -9.130 2.178 6.449 1.00 85.69 87 LEU A N 1
ATOM 649 C CA . LEU A 1 87 ? -8.013 2.988 6.930 1.00 85.69 87 LEU A CA 1
ATOM 650 C C . LEU A 1 87 ? -6.833 2.772 5.986 1.00 85.69 87 LEU A C 1
ATOM 652 O O . LEU A 1 87 ? -6.499 1.629 5.700 1.00 85.69 87 LEU A O 1
ATOM 656 N N . SER A 1 88 ? -6.182 3.840 5.533 1.00 87.31 88 SER A N 1
ATOM 657 C CA . SER A 1 88 ? -4.962 3.734 4.730 1.00 87.31 88 SER A CA 1
ATOM 658 C C . SER A 1 88 ? -3.731 4.019 5.575 1.00 87.31 88 SER A C 1
AT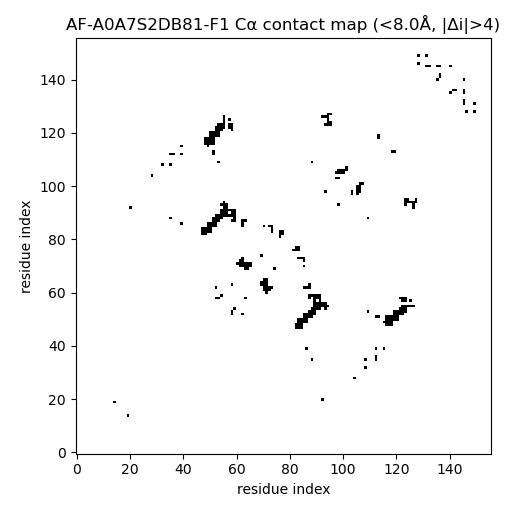OM 660 O O . SER A 1 88 ? -3.689 5.030 6.273 1.00 87.31 88 SER A O 1
ATOM 662 N N . ILE A 1 89 ? -2.724 3.158 5.462 1.00 89.56 89 ILE A N 1
ATOM 663 C CA . ILE A 1 89 ? -1.352 3.436 5.901 1.00 89.56 89 ILE A CA 1
ATOM 664 C C . ILE A 1 89 ? -0.399 3.489 4.704 1.00 89.56 89 ILE A C 1
ATOM 666 O O . ILE A 1 89 ? 0.782 3.234 4.851 1.00 89.56 89 ILE A O 1
ATOM 670 N N . ALA A 1 90 ? -0.898 3.759 3.499 1.00 90.00 90 ALA A N 1
ATOM 671 C CA . ALA A 1 90 ? -0.081 3.704 2.296 1.00 90.00 90 ALA A CA 1
ATOM 672 C C . ALA A 1 90 ? 0.899 4.888 2.177 1.00 90.00 90 ALA A C 1
ATOM 674 O O . ALA A 1 90 ? 0.506 6.045 2.346 1.00 90.00 90 ALA A O 1
ATOM 675 N N . PHE A 1 91 ? 2.150 4.597 1.815 1.00 86.12 91 PHE A N 1
ATOM 676 C CA . PHE A 1 91 ? 3.244 5.562 1.721 1.00 86.12 91 PHE A CA 1
ATOM 677 C C . PHE A 1 91 ? 3.784 5.653 0.283 1.00 86.12 91 PHE A C 1
ATOM 679 O O . PHE A 1 91 ? 4.421 4.712 -0.201 1.00 86.12 91 PHE A O 1
ATOM 686 N N . PRO A 1 92 ? 3.590 6.792 -0.412 1.00 88.56 92 PRO A N 1
ATOM 687 C CA . PRO A 1 92 ? 4.068 6.976 -1.777 1.00 88.56 92 PRO A CA 1
ATOM 688 C C . PRO A 1 92 ? 5.578 6.785 -1.925 1.00 88.56 92 PRO A C 1
ATOM 690 O O . PRO A 1 92 ? 6.358 7.426 -1.214 1.00 88.56 92 PRO A O 1
ATOM 693 N N . GLY A 1 93 ? 5.961 5.972 -2.912 1.00 87.75 93 GLY A N 1
ATOM 694 C CA . GLY A 1 93 ? 7.353 5.692 -3.277 1.00 87.75 93 GLY A CA 1
ATOM 695 C C . GLY A 1 93 ? 7.982 4.496 -2.561 1.00 87.75 93 GLY A C 1
ATOM 696 O O . GLY A 1 93 ? 9.114 4.162 -2.882 1.00 87.75 93 GLY A O 1
ATOM 697 N N . THR A 1 94 ? 7.273 3.857 -1.625 1.00 91.88 94 THR A N 1
ATOM 698 C CA . THR A 1 94 ? 7.805 2.686 -0.910 1.00 91.88 94 THR A CA 1
ATOM 699 C C . THR A 1 94 ? 7.879 1.445 -1.798 1.00 91.88 94 THR A C 1
ATOM 701 O O . THR A 1 94 ? 7.010 1.234 -2.651 1.00 91.88 94 THR A O 1
ATOM 704 N N . THR A 1 95 ? 8.912 0.633 -1.598 1.00 91.81 95 THR A N 1
ATOM 705 C CA . THR A 1 95 ? 9.088 -0.695 -2.212 1.00 91.81 95 THR A CA 1
ATOM 706 C C . THR A 1 95 ? 8.639 -1.796 -1.258 1.00 91.81 95 THR A C 1
ATOM 708 O O . THR A 1 95 ? 8.409 -1.542 -0.077 1.00 91.81 95 THR A O 1
ATOM 711 N N . THR A 1 96 ? 8.523 -3.039 -1.725 1.00 90.94 96 THR A N 1
ATOM 712 C CA . THR A 1 96 ? 8.231 -4.180 -0.838 1.00 90.94 96 THR A CA 1
ATOM 713 C C . THR A 1 96 ? 9.265 -4.343 0.279 1.00 90.94 96 THR A C 1
ATOM 715 O O . THR A 1 96 ? 8.880 -4.604 1.423 1.00 90.94 96 THR A O 1
ATOM 718 N N . ASP A 1 97 ? 10.542 -4.085 -0.005 1.00 89.75 97 ASP A N 1
ATOM 719 C CA . ASP A 1 97 ? 11.620 -4.116 0.988 1.00 89.75 97 ASP A CA 1
ATOM 720 C C . ASP A 1 97 ? 11.411 -3.107 2.119 1.00 89.75 97 ASP A C 1
ATOM 722 O O . ASP A 1 97 ? 11.649 -3.437 3.283 1.00 89.75 97 ASP A O 1
ATOM 726 N N . ASP A 1 98 ? 10.888 -1.911 1.830 1.00 90.00 98 ASP A N 1
ATOM 727 C CA . ASP A 1 98 ? 10.553 -0.943 2.877 1.00 90.00 98 ASP A CA 1
ATOM 728 C C . ASP A 1 98 ? 9.498 -1.506 3.838 1.00 90.00 98 ASP A C 1
ATOM 730 O O . ASP A 1 98 ? 9.520 -1.223 5.030 1.00 90.00 98 ASP A O 1
ATOM 734 N N . TRP A 1 99 ? 8.569 -2.335 3.373 1.00 89.00 99 TRP A N 1
ATOM 735 C CA . TRP A 1 99 ? 7.526 -2.911 4.229 1.00 89.00 99 TRP A CA 1
ATOM 736 C C . TRP A 1 99 ? 8.001 -4.122 5.036 1.00 89.00 99 TRP A C 1
ATOM 738 O O . TRP A 1 99 ? 7.488 -4.375 6.132 1.00 89.00 99 TRP A O 1
ATOM 748 N N . LEU A 1 100 ? 8.988 -4.856 4.519 1.00 87.25 100 LEU A N 1
ATOM 749 C CA . LEU A 1 100 ? 9.577 -6.020 5.181 1.00 87.25 100 LEU A CA 1
ATOM 750 C C . LEU A 1 100 ? 10.676 -5.629 6.172 1.00 87.25 100 LEU A C 1
ATOM 752 O O . LEU A 1 100 ? 10.773 -6.226 7.252 1.00 87.25 100 LEU A O 1
ATOM 756 N N . SER A 1 101 ? 11.463 -4.610 5.832 1.00 82.25 101 SER A N 1
ATOM 757 C CA . SER A 1 101 ? 12.624 -4.179 6.597 1.00 82.25 101 SER A CA 1
ATOM 758 C C . SER A 1 101 ? 12.263 -3.759 8.024 1.00 82.25 101 SER A C 1
ATOM 760 O O . SER A 1 101 ? 11.265 -3.086 8.291 1.00 82.25 101 SER A O 1
ATOM 762 N N . SER A 1 102 ? 13.116 -4.141 8.974 1.00 72.19 102 SER A N 1
ATOM 763 C CA . SER A 1 102 ? 13.036 -3.663 10.355 1.00 72.19 102 SER A CA 1
ATOM 764 C C . SER A 1 102 ? 13.538 -2.224 10.509 1.00 72.19 102 SER A C 1
ATOM 766 O O . SER A 1 102 ? 13.203 -1.577 11.500 1.00 72.19 102 SER A O 1
ATOM 768 N N . THR A 1 103 ? 14.311 -1.710 9.546 1.00 75.69 103 THR A N 1
ATOM 769 C CA . THR A 1 103 ? 14.951 -0.386 9.618 1.00 75.69 103 THR A CA 1
ATOM 770 C C . THR A 1 103 ? 14.115 0.734 9.009 1.00 75.69 103 THR A C 1
ATOM 772 O O . THR A 1 103 ? 14.308 1.890 9.373 1.00 75.69 103 THR A O 1
ATOM 775 N N . SER A 1 104 ? 13.158 0.416 8.134 1.00 77.62 104 SER A N 1
ATOM 776 C CA . SER A 1 104 ? 12.245 1.398 7.526 1.00 77.62 104 SER A CA 1
ATOM 777 C C . SER A 1 104 ? 11.226 1.972 8.515 1.00 77.62 104 SER A C 1
ATOM 779 O O . SER A 1 104 ? 10.611 3.005 8.260 1.00 77.62 104 SER A O 1
ATOM 781 N N . GLY A 1 105 ? 10.990 1.266 9.625 1.00 79.88 105 GLY A N 1
ATOM 782 C CA . GLY A 1 105 ? 9.961 1.608 10.598 1.00 79.88 105 GLY A CA 1
ATOM 783 C C . GLY A 1 105 ? 8.525 1.305 10.152 1.00 79.88 105 GLY A C 1
ATOM 784 O O . GLY A 1 105 ? 7.618 1.597 10.921 1.00 79.88 105 GLY A O 1
ATOM 785 N N . LEU A 1 106 ? 8.282 0.696 8.981 1.00 84.25 106 LEU A N 1
ATOM 786 C CA . LEU A 1 106 ? 6.921 0.439 8.467 1.00 84.25 106 LEU A CA 1
ATOM 787 C C . LEU A 1 106 ? 6.306 -0.879 8.963 1.00 84.25 106 LEU A C 1
ATOM 789 O O . LEU A 1 106 ? 5.096 -0.966 9.192 1.00 84.25 106 LEU A O 1
ATOM 793 N N . ASN A 1 107 ? 7.138 -1.896 9.200 1.00 83.62 107 ASN A N 1
ATOM 794 C CA . ASN A 1 107 ? 6.697 -3.228 9.628 1.00 83.62 107 ASN A CA 1
ATOM 795 C C . ASN A 1 107 ? 5.941 -3.191 10.977 1.00 83.62 107 ASN A C 1
ATOM 797 O O . ASN A 1 107 ? 4.900 -3.831 11.150 1.00 83.62 107 ASN A O 1
ATOM 801 N N . GLY A 1 108 ? 6.427 -2.394 11.936 1.00 83.75 108 GLY A N 1
ATOM 802 C CA . GLY A 1 108 ? 5.806 -2.232 13.256 1.00 83.75 108 GLY A CA 1
ATOM 803 C C . GLY A 1 108 ? 4.396 -1.627 13.193 1.00 83.75 108 GLY A C 1
ATOM 804 O O . GLY A 1 108 ? 3.440 -2.279 13.628 1.00 83.75 108 GLY A O 1
ATOM 805 N N . PRO A 1 109 ? 4.231 -0.418 12.630 1.00 80.56 109 PRO A N 1
ATOM 806 C CA . PRO A 1 109 ? 2.930 0.201 12.413 1.00 80.56 109 PRO A CA 1
ATOM 807 C C . PRO A 1 109 ? 1.964 -0.667 11.608 1.00 80.56 109 PRO A C 1
ATOM 809 O O . PRO A 1 109 ? 0.799 -0.759 11.985 1.00 80.56 109 PRO A O 1
ATOM 812 N N . MET A 1 110 ? 2.437 -1.365 10.568 1.00 86.81 110 MET A N 1
ATOM 813 C CA . MET A 1 110 ? 1.610 -2.308 9.809 1.00 86.81 110 MET A CA 1
ATOM 814 C C . MET A 1 110 ? 1.048 -3.413 10.710 1.00 86.81 110 MET A C 1
ATOM 816 O O . MET A 1 110 ? -0.162 -3.639 10.724 1.00 86.81 110 MET A O 1
ATOM 820 N N . LYS A 1 111 ? 1.899 -4.073 11.507 1.00 87.62 111 LYS A N 1
ATOM 821 C CA . LYS A 1 111 ? 1.470 -5.123 12.448 1.00 87.62 111 LYS A CA 1
ATOM 822 C C . LYS A 1 111 ? 0.487 -4.605 13.493 1.00 87.62 111 LYS A C 1
ATOM 824 O O . LYS A 1 111 ? -0.438 -5.323 13.865 1.00 87.62 111 LYS A O 1
ATOM 829 N N . LEU A 1 112 ? 0.684 -3.383 13.986 1.00 86.31 112 LEU A N 1
ATOM 830 C CA . LEU A 1 112 ? -0.221 -2.763 14.954 1.00 86.31 112 LEU A CA 1
ATOM 831 C C . LEU A 1 112 ? -1.574 -2.426 14.324 1.00 86.31 112 LEU A C 1
ATOM 833 O O . LEU A 1 112 ? -2.606 -2.795 14.878 1.00 86.31 112 LEU A O 1
ATOM 837 N N . ALA A 1 113 ? -1.577 -1.791 13.153 1.00 83.94 113 ALA A N 1
ATOM 838 C CA . ALA A 1 113 ? -2.797 -1.440 12.437 1.00 83.94 113 ALA A CA 1
ATOM 839 C C . ALA A 1 113 ? -3.585 -2.687 12.006 1.00 83.94 113 ALA A C 1
ATOM 841 O O . ALA A 1 113 ? -4.811 -2.702 12.102 1.00 83.94 113 ALA A O 1
ATOM 842 N N . ALA A 1 114 ? -2.896 -3.761 11.602 1.00 90.19 114 ALA A N 1
ATOM 843 C CA . ALA A 1 114 ? -3.530 -5.013 11.192 1.00 90.19 114 ALA A CA 1
ATOM 844 C C . ALA A 1 114 ? -4.337 -5.666 12.326 1.00 90.19 114 ALA A C 1
ATOM 846 O O . ALA A 1 114 ? -5.375 -6.261 12.065 1.00 90.19 114 ALA A O 1
ATOM 847 N N . LYS A 1 115 ? -3.925 -5.500 13.593 1.00 89.00 115 LYS A N 1
ATOM 848 C CA . LYS A 1 115 ? -4.689 -5.989 14.760 1.00 89.00 115 LYS A CA 1
ATOM 849 C C . LYS A 1 115 ? -6.018 -5.261 14.972 1.00 89.00 115 LYS A C 1
ATOM 851 O O . LYS A 1 115 ? -6.861 -5.749 15.716 1.00 89.00 115 LYS A O 1
ATOM 856 N N . LEU A 1 116 ? -6.184 -4.081 14.378 1.00 85.75 116 LEU A N 1
ATOM 857 C CA . LEU A 1 116 ? -7.370 -3.236 14.528 1.00 85.75 116 LEU A CA 1
ATOM 858 C C . LEU A 1 116 ? -8.342 -3.364 13.345 1.00 85.75 116 LEU A C 1
ATOM 860 O O . LEU A 1 116 ? -9.405 -2.738 13.367 1.00 85.75 116 LEU A O 1
ATOM 864 N N . ALA A 1 117 ? -7.982 -4.146 12.325 1.00 90.00 117 ALA A N 1
ATOM 865 C CA . ALA A 1 117 ? -8.761 -4.347 11.112 1.00 90.00 117 ALA A CA 1
ATOM 866 C C . ALA A 1 117 ? -9.308 -5.781 11.022 1.00 90.00 117 ALA A C 1
ATOM 868 O O . ALA A 1 117 ? -8.712 -6.719 11.542 1.00 90.00 117 ALA A O 1
ATOM 869 N N . ASP A 1 118 ? -10.439 -5.951 10.335 1.00 94.19 118 ASP A N 1
ATOM 870 C CA . ASP A 1 118 ? -10.984 -7.270 9.988 1.00 94.19 118 ASP A CA 1
ATOM 871 C C . ASP A 1 118 ? -10.292 -7.853 8.744 1.00 94.19 118 ASP A C 1
ATOM 873 O O . ASP A 1 118 ? -10.181 -9.069 8.602 1.00 94.19 118 ASP A O 1
ATOM 877 N N . TYR A 1 119 ? -9.845 -6.983 7.832 1.00 95.00 119 TYR A N 1
ATOM 878 C CA . TYR A 1 119 ? -9.202 -7.351 6.571 1.00 95.00 119 TYR A CA 1
ATOM 879 C C . TYR A 1 119 ? -7.993 -6.463 6.290 1.00 95.00 119 TYR A C 1
ATOM 881 O O . TYR A 1 119 ? -7.968 -5.293 6.676 1.00 95.00 119 TYR A O 1
ATOM 889 N N . VAL A 1 120 ? -7.028 -6.998 5.544 1.00 93.75 120 VAL A N 1
ATOM 890 C CA . VAL A 1 120 ? -5.881 -6.247 5.026 1.00 93.75 120 VAL A CA 1
ATOM 891 C C . VAL A 1 120 ? -5.890 -6.324 3.503 1.00 93.75 120 VAL A C 1
ATOM 893 O O . VAL A 1 120 ? -5.976 -7.408 2.931 1.00 93.75 120 VAL A O 1
ATOM 896 N N . TRP A 1 121 ? -5.811 -5.170 2.852 1.00 94.25 121 TRP A N 1
ATOM 897 C CA . TRP A 1 121 ? -5.707 -5.023 1.408 1.00 94.25 121 TRP A CA 1
ATOM 898 C C . TRP A 1 121 ? -4.340 -4.428 1.069 1.00 94.25 121 TRP A C 1
ATOM 900 O O . TRP A 1 121 ? -4.055 -3.285 1.427 1.00 94.25 121 TRP A O 1
ATOM 910 N N . ILE A 1 122 ? -3.485 -5.205 0.405 1.00 93.38 122 ILE A N 1
ATOM 911 C CA . ILE A 1 122 ? -2.088 -4.839 0.139 1.00 93.38 122 ILE A CA 1
ATOM 912 C C . ILE A 1 12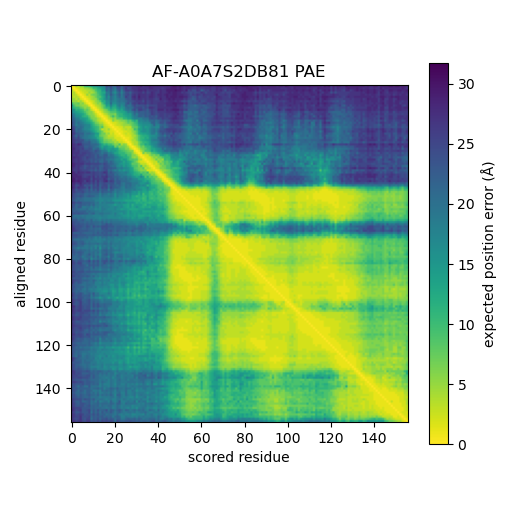2 ? -1.943 -4.418 -1.326 1.00 93.38 122 ILE A C 1
ATOM 914 O O . ILE A 1 122 ? -2.298 -5.175 -2.226 1.00 93.38 122 ILE A O 1
ATOM 918 N N . ILE A 1 123 ? -1.420 -3.214 -1.559 1.00 93.00 123 ILE A N 1
ATOM 919 C CA . ILE A 1 123 ? -1.121 -2.647 -2.880 1.00 93.00 123 ILE A CA 1
ATOM 920 C C . ILE A 1 123 ? 0.337 -2.189 -2.875 1.00 93.00 123 ILE A C 1
ATOM 922 O O . ILE A 1 123 ? 0.637 -1.034 -2.583 1.00 93.00 123 ILE A O 1
ATOM 926 N N . LEU A 1 124 ? 1.245 -3.114 -3.148 1.00 91.12 124 LEU A N 1
ATOM 927 C CA . LEU A 1 124 ? 2.683 -2.853 -3.228 1.00 91.12 124 LEU A CA 1
ATOM 928 C C . LEU A 1 124 ? 3.176 -3.146 -4.641 1.00 91.12 124 LEU A C 1
ATOM 930 O O . LEU A 1 124 ? 2.352 -3.385 -5.523 1.00 91.12 124 LEU A O 1
ATOM 934 N N . MET A 1 125 ? 4.498 -3.170 -4.830 1.00 88.81 125 MET A N 1
ATOM 935 C CA . MET A 1 125 ? 5.185 -3.612 -6.047 1.00 88.81 125 MET A CA 1
ATOM 936 C C . MET A 1 125 ? 5.298 -2.607 -7.185 1.00 88.81 125 MET A C 1
ATOM 938 O O . MET A 1 125 ? 6.075 -2.846 -8.111 1.00 88.81 125 MET A O 1
ATOM 942 N N . GLY A 1 126 ? 4.568 -1.491 -7.151 1.00 88.62 126 GLY A N 1
ATOM 943 C CA . GLY A 1 126 ? 4.640 -0.508 -8.227 1.00 88.62 126 GLY A CA 1
ATOM 944 C C . GLY A 1 126 ? 6.050 0.066 -8.371 1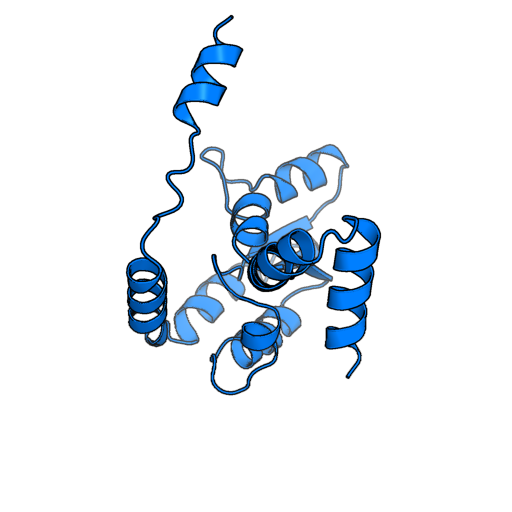.00 88.62 126 GLY A C 1
ATOM 945 O O . GLY A 1 126 ? 6.573 0.156 -9.479 1.00 88.62 126 GLY A O 1
ATOM 946 N N . ASN A 1 127 ? 6.685 0.405 -7.247 1.00 89.62 127 ASN A N 1
ATOM 947 C CA . ASN A 1 127 ? 8.032 0.979 -7.249 1.00 89.62 127 ASN A CA 1
ATOM 948 C C . ASN A 1 127 ? 9.124 -0.073 -7.469 1.00 89.62 127 ASN A C 1
ATOM 950 O O . ASN A 1 127 ? 10.092 0.213 -8.164 1.00 89.62 127 ASN A O 1
ATOM 954 N N . ASP A 1 128 ? 8.949 -1.296 -6.966 1.00 88.81 128 ASP A N 1
ATOM 955 C CA . ASP A 1 128 ? 9.851 -2.424 -7.229 1.00 88.81 128 ASP A CA 1
ATOM 956 C C . ASP A 1 128 ? 9.946 -2.704 -8.736 1.00 88.81 128 ASP A C 1
ATOM 958 O O . ASP A 1 128 ? 11.035 -2.810 -9.301 1.00 88.81 128 ASP A O 1
ATOM 962 N N . ALA A 1 129 ? 8.795 -2.724 -9.415 1.00 84.88 129 ALA A N 1
ATOM 963 C CA . ALA A 1 129 ? 8.737 -2.857 -10.863 1.00 84.88 129 ALA A CA 1
ATOM 964 C C . ALA A 1 129 ? 9.423 -1.685 -11.580 1.00 84.88 129 ALA A C 1
ATOM 966 O O . ALA A 1 129 ? 10.169 -1.909 -12.528 1.00 84.88 129 ALA A O 1
ATOM 967 N N . LEU A 1 130 ? 9.220 -0.442 -11.127 1.00 84.25 130 LEU A N 1
ATOM 968 C CA . LEU A 1 130 ? 9.868 0.732 -11.727 1.00 84.25 130 LEU A CA 1
ATOM 969 C C . LEU A 1 130 ? 11.396 0.714 -11.602 1.00 84.25 130 LEU A C 1
ATOM 971 O O . LEU A 1 130 ? 12.066 1.249 -12.482 1.00 84.25 130 LEU A O 1
ATOM 975 N N . LEU A 1 131 ? 11.943 0.118 -10.542 1.00 84.31 131 LEU A N 1
ATOM 976 C CA . LEU A 1 131 ? 13.390 -0.018 -10.363 1.00 84.31 131 LEU A CA 1
ATOM 977 C C . LEU A 1 131 ? 13.994 -1.082 -11.292 1.00 84.31 131 LEU A C 1
ATOM 979 O O . LEU A 1 131 ? 15.114 -0.912 -11.766 1.00 84.31 131 LEU A O 1
ATOM 983 N N . GLU A 1 132 ? 13.254 -2.154 -11.575 1.00 79.19 132 GLU A N 1
ATOM 984 C CA . GLU A 1 132 ? 13.741 -3.305 -12.350 1.00 79.19 132 GLU A CA 1
ATOM 985 C C . GLU A 1 132 ? 13.450 -3.200 -13.858 1.00 79.19 132 GLU A C 1
ATOM 987 O O . GLU A 1 132 ? 14.189 -3.723 -14.692 1.00 79.19 132 GLU A O 1
ATOM 992 N N . MET A 1 133 ? 12.353 -2.547 -14.244 1.00 77.31 133 MET A N 1
ATOM 993 C CA . MET A 1 133 ? 11.894 -2.528 -15.635 1.00 77.31 133 MET A CA 1
ATOM 994 C C . MET A 1 133 ? 12.821 -1.798 -16.622 1.00 77.31 133 MET A C 1
ATOM 996 O O . MET A 1 133 ? 12.917 -2.288 -17.747 1.00 77.31 133 MET A O 1
ATOM 1000 N N . PRO A 1 134 ? 13.500 -0.680 -16.286 1.00 79.25 134 PRO A N 1
ATOM 1001 C CA . PRO A 1 134 ? 14.377 0.003 -17.238 1.00 79.25 134 PRO A CA 1
ATOM 1002 C C . PRO A 1 134 ? 15.506 -0.894 -17.755 1.00 79.25 134 PRO A C 1
ATOM 1004 O O . PRO A 1 134 ? 15.662 -1.036 -18.963 1.00 79.25 134 PRO A O 1
ATOM 1007 N N . THR A 1 135 ? 16.213 -1.586 -16.861 1.00 79.62 135 THR A N 1
ATOM 1008 C CA . THR A 1 135 ? 17.299 -2.506 -17.233 1.00 79.62 135 THR A CA 1
ATOM 1009 C C . THR A 1 135 ? 16.766 -3.740 -17.956 1.00 79.62 135 THR A C 1
ATOM 1011 O O . THR A 1 135 ? 17.356 -4.210 -18.924 1.00 79.62 135 THR A O 1
ATOM 1014 N N . CYS A 1 136 ? 15.593 -4.235 -17.559 1.00 79.44 136 CYS A N 1
ATOM 1015 C CA . CYS A 1 136 ? 14.962 -5.349 -18.254 1.00 79.44 136 CYS A CA 1
ATOM 1016 C C . CYS A 1 136 ? 14.534 -4.998 -19.695 1.00 79.44 136 CYS A C 1
ATOM 1018 O O . CYS A 1 136 ? 14.660 -5.823 -20.602 1.00 79.44 136 CYS A O 1
ATOM 1020 N N . ALA A 1 137 ? 14.055 -3.773 -19.925 1.00 77.31 137 ALA A N 1
ATOM 1021 C CA . ALA A 1 137 ? 13.720 -3.287 -21.261 1.00 77.31 137 ALA A CA 1
ATOM 1022 C C . ALA A 1 137 ? 14.973 -3.025 -22.115 1.00 77.31 137 ALA A C 1
ATOM 1024 O O . ALA A 1 137 ? 14.952 -3.288 -23.319 1.00 77.31 137 ALA A O 1
ATOM 1025 N N . GLU A 1 138 ? 16.062 -2.547 -21.504 1.00 86.44 138 GLU A N 1
ATOM 1026 C CA . GLU A 1 138 ? 17.377 -2.407 -22.149 1.00 86.44 138 GLU A CA 1
ATOM 1027 C C . GLU A 1 138 ? 17.928 -3.759 -22.633 1.00 86.44 138 GLU A C 1
ATOM 1029 O O . GLU A 1 138 ? 18.508 -3.827 -23.713 1.00 86.44 138 GLU A O 1
ATOM 1034 N N . ASP A 1 139 ? 17.640 -4.848 -21.913 1.00 88.12 139 ASP A N 1
ATOM 1035 C CA . ASP A 1 139 ? 17.960 -6.229 -22.308 1.00 88.12 139 ASP A CA 1
ATOM 1036 C C . ASP A 1 139 ?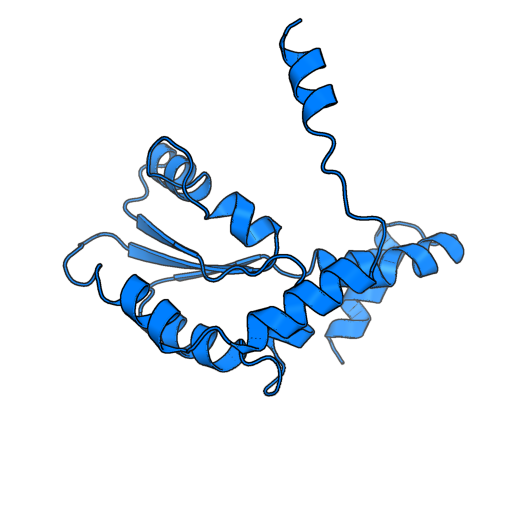 17.060 -6.789 -23.438 1.00 88.12 139 ASP A C 1
ATOM 1038 O O . ASP A 1 139 ? 17.134 -7.976 -23.762 1.00 88.12 139 ASP A O 1
ATOM 1042 N N . HIS A 1 140 ? 16.174 -5.976 -24.026 1.00 89.19 140 HIS A N 1
ATOM 1043 C CA . HIS A 1 140 ? 15.193 -6.379 -25.046 1.00 89.19 140 HIS A CA 1
ATOM 1044 C C . HIS A 1 140 ? 14.215 -7.487 -24.616 1.00 89.19 140 HIS A C 1
ATOM 1046 O O . HIS A 1 140 ? 13.628 -8.167 -25.464 1.00 89.19 140 HIS A O 1
ATOM 1052 N N . LYS A 1 141 ? 13.994 -7.660 -23.311 1.00 86.88 141 LYS A N 1
ATOM 1053 C CA . LYS A 1 141 ? 13.015 -8.619 -22.790 1.00 86.88 141 LYS A CA 1
ATOM 1054 C C . LYS A 1 141 ? 11.590 -8.099 -22.965 1.00 86.88 141 LYS A C 1
ATOM 1056 O O . LYS A 1 141 ? 11.311 -6.900 -22.931 1.00 86.88 141 LYS A O 1
ATOM 1061 N N . THR A 1 142 ? 10.654 -9.023 -23.128 1.00 86.88 142 THR A N 1
ATOM 1062 C CA . THR A 1 142 ? 9.222 -8.725 -23.135 1.00 86.88 142 THR A CA 1
ATOM 1063 C C . THR A 1 142 ? 8.730 -8.347 -21.736 1.00 86.88 142 THR A C 1
ATOM 1065 O O . THR A 1 142 ? 9.310 -8.728 -20.721 1.00 86.88 142 THR A O 1
ATOM 1068 N N . ALA A 1 143 ? 7.587 -7.659 -21.657 1.00 82.69 143 ALA A N 1
ATOM 1069 C CA . ALA A 1 143 ? 6.964 -7.327 -20.373 1.00 82.69 143 ALA A CA 1
ATOM 1070 C C . ALA A 1 143 ? 6.688 -8.570 -19.500 1.00 82.69 143 ALA A C 1
ATOM 1072 O O . ALA A 1 143 ? 6.792 -8.498 -18.277 1.00 82.69 143 ALA A O 1
ATOM 1073 N N . VAL A 1 144 ? 6.365 -9.711 -20.123 1.00 86.62 144 VAL A N 1
ATOM 1074 C CA . VAL A 1 144 ? 6.141 -10.986 -19.421 1.00 86.62 144 VAL A CA 1
ATOM 1075 C C . VAL A 1 144 ? 7.443 -11.507 -18.816 1.00 86.62 144 VAL A C 1
ATOM 1077 O O . VAL A 1 144 ? 7.458 -11.908 -17.657 1.00 86.62 144 VAL A O 1
ATOM 1080 N N . GLU A 1 145 ? 8.548 -11.458 -19.560 1.00 87.19 145 GLU A N 1
ATOM 1081 C CA . GLU A 1 145 ? 9.866 -11.864 -19.059 1.00 87.19 145 GLU A CA 1
ATOM 1082 C C . GLU A 1 145 ? 10.348 -10.952 -17.928 1.00 87.19 145 GLU A C 1
ATOM 1084 O O . GLU A 1 145 ? 10.830 -11.453 -16.914 1.00 87.19 145 GLU A O 1
ATOM 1089 N N . CYS A 1 146 ? 10.132 -9.638 -18.041 1.00 83.38 146 CYS A N 1
ATOM 1090 C CA . CYS A 1 146 ? 10.421 -8.698 -16.958 1.00 83.38 146 CYS A CA 1
ATOM 1091 C C . CYS A 1 146 ? 9.577 -8.968 -15.711 1.00 83.38 146 CYS A C 1
ATOM 1093 O O . CYS A 1 146 ? 10.100 -8.955 -14.598 1.00 83.38 146 CYS A O 1
ATOM 1095 N N . GLY A 1 147 ? 8.288 -9.271 -15.889 1.00 82.88 147 GLY A N 1
ATOM 1096 C CA . GLY A 1 147 ? 7.407 -9.669 -14.793 1.00 82.88 147 GLY A CA 1
ATOM 1097 C C . GLY A 1 147 ? 7.871 -10.957 -14.110 1.00 82.88 147 GLY A C 1
ATOM 1098 O O . GLY A 1 147 ? 7.931 -11.009 -12.884 1.00 82.88 147 GLY A O 1
ATOM 1099 N N . ASN A 1 148 ? 8.266 -11.970 -14.885 1.00 85.50 148 ASN A N 1
ATOM 1100 C CA . ASN A 1 148 ? 8.779 -13.235 -14.355 1.00 85.50 148 ASN A CA 1
ATOM 1101 C C . ASN A 1 148 ? 10.112 -13.057 -13.617 1.00 85.50 148 ASN A C 1
ATOM 1103 O O . ASN A 1 148 ? 10.308 -13.663 -12.567 1.00 85.50 148 ASN A O 1
ATOM 1107 N N . GLN A 1 149 ? 11.018 -12.225 -14.139 1.00 84.00 149 GLN A N 1
ATOM 1108 C CA . GLN A 1 149 ? 12.293 -11.914 -13.491 1.00 84.00 149 GLN A CA 1
ATOM 1109 C C . GLN A 1 149 ? 12.075 -11.195 -12.157 1.00 84.00 149 GLN A C 1
ATOM 1111 O O . GLN A 1 149 ? 12.650 -11.600 -11.146 1.00 84.00 149 GLN A O 1
ATOM 1116 N N . LEU A 1 150 ? 11.209 -10.176 -12.139 1.00 82.75 150 LEU A N 1
ATOM 1117 C CA . LEU A 1 150 ? 10.827 -9.479 -10.913 1.00 82.75 150 LEU A CA 1
ATOM 1118 C C . LEU A 1 150 ? 10.211 -10.456 -9.904 1.00 82.75 150 LEU A C 1
ATOM 1120 O O . LEU A 1 150 ? 10.613 -10.476 -8.745 1.00 82.75 150 LEU A O 1
ATOM 1124 N N . PHE A 1 151 ? 9.287 -11.312 -10.353 1.00 81.94 151 PHE A N 1
ATOM 1125 C CA . PHE A 1 151 ? 8.668 -12.332 -9.509 1.00 81.94 151 PHE A CA 1
ATOM 1126 C C . PHE A 1 151 ? 9.686 -13.316 -8.924 1.00 81.94 151 PHE A C 1
ATOM 1128 O O . PHE A 1 151 ? 9.657 -13.590 -7.727 1.00 81.94 151 PHE A O 1
ATOM 1135 N N . GLY A 1 152 ? 10.622 -13.801 -9.741 1.00 82.94 152 GLY A N 1
ATOM 1136 C CA . GLY A 1 152 ? 11.679 -14.711 -9.307 1.00 82.94 152 GLY A CA 1
ATOM 1137 C C . GLY A 1 152 ? 12.592 -14.106 -8.242 1.00 82.94 152 GLY A C 1
ATOM 1138 O O . GLY A 1 152 ? 12.935 -14.797 -7.290 1.00 82.94 152 GLY A O 1
ATOM 1139 N N . LYS A 1 153 ? 12.935 -12.815 -8.352 1.00 78.12 153 LYS A N 1
ATOM 1140 C CA . LYS A 1 153 ? 13.768 -12.111 -7.359 1.00 78.12 153 LYS A CA 1
ATOM 1141 C C . LYS A 1 153 ? 13.114 -11.983 -5.983 1.00 78.12 153 LYS A C 1
ATOM 1143 O O . LYS A 1 153 ? 13.827 -11.824 -5.005 1.00 78.12 153 LYS A O 1
ATOM 1148 N N . MET A 1 154 ? 11.789 -12.055 -5.907 1.00 69.75 154 MET A N 1
ATOM 1149 C CA . MET A 1 154 ? 11.045 -11.907 -4.652 1.00 69.75 154 MET A CA 1
ATOM 1150 C C . MET A 1 154 ? 10.819 -13.206 -3.88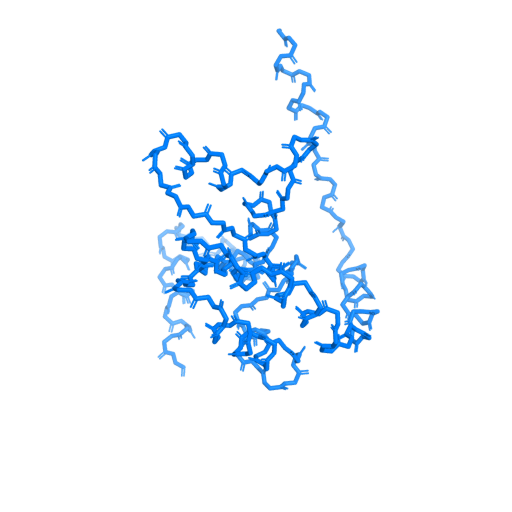3 1.00 69.75 154 MET A C 1
ATOM 1152 O O . MET A 1 154 ? 10.380 -13.170 -2.737 1.00 69.75 154 MET A O 1
ATOM 1156 N N . LEU A 1 155 ? 11.038 -14.357 -4.518 1.00 68.50 155 LEU A N 1
ATOM 1157 C CA . LEU A 1 155 ? 10.868 -15.665 -3.880 1.00 68.50 155 LEU A CA 1
ATOM 1158 C C . LEU A 1 155 ? 12.145 -16.168 -3.187 1.00 68.50 155 LEU A C 1
ATOM 1160 O O . LEU A 1 155 ? 12.136 -17.277 -2.649 1.00 6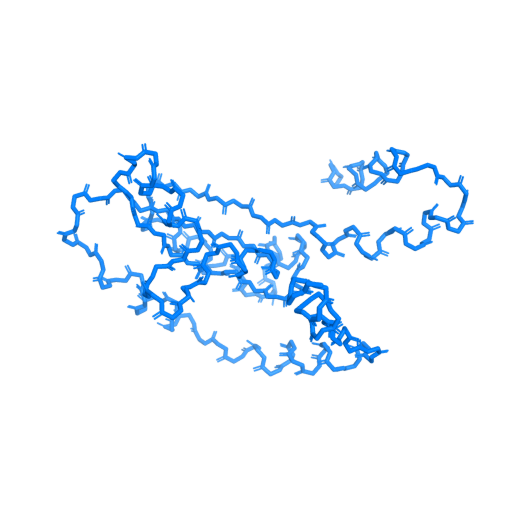8.50 155 LEU A O 1
ATOM 1164 N N . ILE A 1 156 ? 13.224 -15.385 -3.235 1.00 53.62 156 ILE A N 1
ATOM 1165 C CA . ILE A 1 156 ? 14.559 -15.705 -2.714 1.00 53.62 156 ILE A CA 1
ATOM 1166 C C . ILE A 1 156 ? 14.834 -14.804 -1.513 1.00 53.62 156 ILE A C 1
ATOM 1168 O O . ILE A 1 156 ? 15.331 -15.338 -0.497 1.00 53.62 156 ILE A O 1
#

Organism: NCBI:txid156173

Mean predicted aligned error: 12.7 Å

Radius of gyration: 17.99 Å; Cα contacts (8 Å, |Δi|>4): 180; chains: 1; bounding box: 42×35×43 Å

Foldseek 3Di:
DVVVVVVVVPPPPPPPDVVVVVVVLVVVVPPDLVVLVVVLPVPPPDPAFEEEEEEAVVSCQQAPDDPVRGGVVRVVCVVVVHRHHYDYPYYHLDAPCCCVDPVNVNVVSVVVSVVSGPYYHYYHDPNLLVVQVVVCVVVVDDPVVSVVVSVVVVVD

Secondary structure (DSSP, 8-state):
-HHHHHHHHT-----S-HHHHHHHHHHHTT--HHHHHHHHHTTTT-SSEEEEEEESHHHHHHHSB-TTSSBHHHHHHHHTT--EEEEE---TT--HHHHH-SSSS-HHHHHHHHTT-SEEEEE--HHHHHHHHHHHHHTT--HHHHHHHHHHHH--

Nearest PDB structures (foldseek):
  8ik1-assembly2_B  TM=5.775E-01  e=7.701E-03  Geobacillus sp. PA-3
  8ik1-assembly1_A  TM=6.134E-01  e=2.685E-02  Geobacillus sp. PA-3
  7e16-assembly2_B  TM=5.295E-01  e=2.685E-02  Geobacillus thermodenitrificans
  1h42-assembly1_A  TM=2.579E-01  e=3.968E+00  Nostoc sp. PCC 7119
  2vzl-assembly1_A  TM=2.381E-01  e=3.968E+00  Nostoc sp. PCC 7119

Solvent-accessible surface area (backbone atoms only — not comparable to full-atom values): 9087 Å² total; per-residue (Å²): 110,79,72,62,56,58,59,63,72,62,62,73,77,71,74,90,48,70,66,61,56,52,54,52,52,63,66,52,78,70,70,54,74,61,67,65,48,60,69,65,61,78,60,83,89,56,96,48,48,32,32,32,33,39,26,12,47,64,23,34,63,40,44,42,60,44,101,79,79,44,16,58,49,48,52,51,34,50,73,70,71,43,67,56,48,73,48,58,71,30,42,71,77,40,37,56,62,42,50,68,31,85,83,64,61,41,37,60,56,49,58,56,53,52,74,74,29,79,42,78,47,79,38,66,46,66,44,47,47,63,70,50,45,61,65,34,50,74,69,71,47,51,72,66,54,43,49,51,51,56,53,56,67,72,79,111

pLDDT: mean 71.67, std 21.17, range [31.62, 95.0]

Sequence (156 aa):
SAAKELIASARLRIPTDPSAYINAALQRSSWSSAEILVNATSQVNSTKKKILVVGDSWGTVTAAGSATSLSFFERKLKYHQCHATSLSIAFPGTTTDDWLSSTSGLNGPMKLAAKLADYVWIILMGNDALLEMPTCAEDHKTAVECGNQLFGKMLI